Protein AF-A0A8S3JU89-F1 (afdb_monomer_lite)

Sequence (137 aa):
TGSFHSRLPVSSVGSCHNILFSSNGQYLIALFYEITSNINPYSVKIWSTNDNTIRTNLHAIKCTLASTSQNSSLLYMAGKQKYGRGISLGLLDIDTCSLARELKSDPDTSIGDEIRRIILTKNETYALIACTEHATT

pLDDT: mean 81.52, std 12.36, range [43.72, 94.44]

Secondary structure (DSSP, 8-state):
-----------SSEEEEEEEEEGGGTEEEEEEEETT-SS--EEEEEEETTT--B---------SEEEE-SSSSEEEEEEEPGGG-SEEEEEEETTTTEEEEEEE--TTS---SEEEEEEE-TTSS-EEEEEEPPP--

Organism: NCBI:txid392030

Foldseek 3Di:
DDDDPDDQDPDPQWDWDDWDAEDVRQKIKTWIFHPPDPQAGIAMWIAGPVVRDTPDDDDGDRFPDWDYDPVAQWIWGKHADPPRQFIKIWIARNVNRHTPDIDTDDSPDDDARDFDDWDADPVSPDIDTDHDHDDPD

Structure (mmCIF, N/CA/C/O backbone):
data_AF-A0A8S3JU89-F1
#
_entry.id   AF-A0A8S3JU89-F1
#
loop_
_atom_site.group_PDB
_atom_site.id
_atom_site.type_symbol
_atom_site.label_atom_id
_atom_site.label_alt_id
_atom_site.label_comp_id
_atom_site.label_asym_id
_atom_site.label_entity_id
_atom_site.label_seq_id
_atom_site.pdbx_PDB_ins_code
_atom_site.Cartn_x
_atom_site.Cartn_y
_atom_site.Cartn_z
_atom_site.occupancy
_atom_site.B_iso_or_equiv
_atom_site.auth_seq_id
_atom_site.auth_comp_id
_atom_site.auth_asym_id
_atom_site.auth_atom_id
_atom_site.pdbx_PDB_model_num
ATOM 1 N N . THR A 1 1 ? -23.728 24.295 7.104 1.00 53.53 1 THR A N 1
ATOM 2 C CA . THR A 1 1 ? -22.305 24.688 7.059 1.00 53.53 1 THR A CA 1
ATOM 3 C C . THR A 1 1 ? -21.483 23.464 7.409 1.00 53.53 1 THR A C 1
ATOM 5 O O . THR A 1 1 ? -21.668 22.919 8.485 1.00 53.53 1 THR A O 1
ATOM 8 N N . GLY A 1 2 ? -20.678 22.937 6.484 1.00 57.12 2 GLY A N 1
ATOM 9 C CA . GLY A 1 2 ? -19.823 21.782 6.779 1.00 57.12 2 GLY A CA 1
ATOM 10 C C . GLY A 1 2 ? -18.593 22.242 7.554 1.00 57.12 2 GLY A C 1
ATOM 11 O O . GLY A 1 2 ? -17.755 22.940 6.991 1.00 57.12 2 GLY A O 1
ATOM 12 N N . SER A 1 3 ? -18.503 21.914 8.840 1.00 61.34 3 SER A N 1
ATOM 13 C CA . SER A 1 3 ? -17.288 22.107 9.635 1.00 61.34 3 SER A CA 1
ATOM 14 C C . SER A 1 3 ? -16.388 20.882 9.503 1.00 61.34 3 SER A C 1
ATOM 16 O O . SER A 1 3 ? -16.855 19.751 9.637 1.00 61.34 3 SER A O 1
ATOM 18 N N . PHE A 1 4 ? -15.092 21.091 9.270 1.00 65.38 4 PHE A N 1
ATOM 19 C CA . PHE A 1 4 ? -14.115 20.006 9.337 1.00 65.38 4 PHE A CA 1
ATOM 20 C C . PHE A 1 4 ? -14.009 19.512 10.783 1.00 65.38 4 PHE A C 1
ATOM 22 O O . PHE A 1 4 ? -13.669 20.284 11.676 1.00 65.38 4 PHE A O 1
ATOM 29 N N . HIS A 1 5 ? -14.320 18.235 11.010 1.00 65.25 5 HIS A N 1
ATOM 30 C CA . HIS A 1 5 ? -14.344 17.645 12.351 1.00 65.25 5 HIS A CA 1
ATOM 31 C C . HIS A 1 5 ? -12.946 17.317 12.902 1.00 65.25 5 HIS A C 1
ATOM 33 O O . HIS A 1 5 ? -12.770 17.291 14.118 1.00 65.25 5 HIS A O 1
ATOM 39 N N . SER A 1 6 ? -11.947 17.081 12.043 1.00 72.19 6 SER A N 1
ATOM 40 C CA . SER A 1 6 ? -10.591 16.710 12.469 1.00 72.19 6 SER A CA 1
ATOM 41 C C . SER A 1 6 ? -9.528 17.026 11.406 1.00 72.19 6 SER A C 1
ATOM 43 O O . SER A 1 6 ? -9.807 17.053 10.206 1.00 72.19 6 SER A O 1
ATOM 45 N N . ARG A 1 7 ? -8.286 17.285 11.849 1.00 83.00 7 ARG A N 1
ATOM 46 C CA . ARG A 1 7 ? -7.101 17.468 10.991 1.00 83.00 7 ARG A CA 1
ATOM 47 C C . ARG A 1 7 ? -6.076 16.391 11.332 1.00 83.00 7 ARG A C 1
ATOM 49 O O . ARG A 1 7 ? -5.521 16.403 12.426 1.00 83.00 7 ARG A O 1
ATOM 56 N N . LEU A 1 8 ? -5.809 15.491 10.387 1.00 84.50 8 LEU A N 1
ATOM 57 C CA . LEU A 1 8 ? -4.863 14.387 10.558 1.00 84.50 8 LEU A CA 1
ATOM 58 C C . LEU A 1 8 ? -3.559 14.693 9.799 1.00 84.50 8 LEU A C 1
ATOM 60 O O . LEU A 1 8 ? -3.568 14.732 8.567 1.00 84.50 8 LEU A O 1
ATOM 64 N N . PRO A 1 9 ? -2.437 14.967 10.489 1.00 84.12 9 PRO A N 1
ATOM 65 C CA . PRO A 1 9 ? -1.183 15.305 9.825 1.00 84.12 9 PRO A CA 1
ATOM 66 C C . PRO A 1 9 ? -0.543 14.068 9.176 1.00 84.12 9 PRO A C 1
ATOM 68 O O . PRO A 1 9 ? -0.110 13.139 9.860 1.00 84.12 9 PR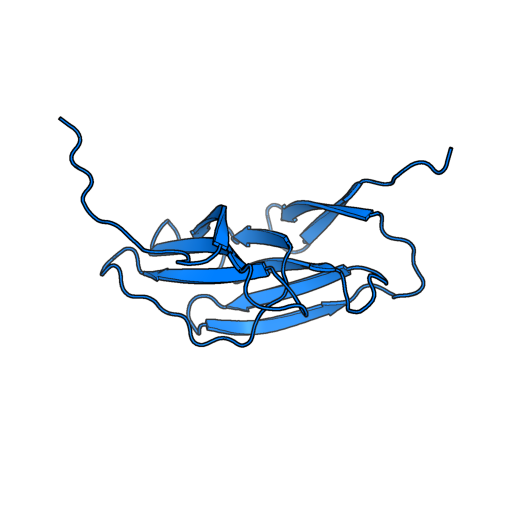O A O 1
ATOM 71 N N . VAL A 1 10 ? -0.435 14.076 7.844 1.00 81.94 10 VAL A N 1
ATOM 72 C CA . VAL A 1 10 ? 0.162 12.973 7.070 1.00 81.94 10 VAL A CA 1
ATOM 73 C C . VAL A 1 10 ? 1.689 13.073 7.030 1.00 81.94 10 VAL A C 1
ATOM 75 O O . VAL A 1 10 ? 2.371 12.132 7.412 1.00 81.94 10 VAL A O 1
ATOM 78 N N . SER A 1 11 ? 2.259 14.211 6.643 1.00 78.12 11 SER A N 1
ATOM 79 C CA . SER A 1 11 ? 3.708 14.448 6.676 1.00 78.12 11 SER A CA 1
ATOM 80 C C . SER A 1 11 ? 3.992 15.937 6.859 1.00 78.12 11 SER A C 1
ATOM 82 O O . SER A 1 11 ? 3.206 16.771 6.415 1.00 78.12 11 SER A O 1
ATOM 84 N N . SER A 1 12 ? 5.096 16.271 7.530 1.00 76.81 12 SER A N 1
ATOM 85 C CA . SER A 1 12 ? 5.597 17.647 7.677 1.00 76.81 12 SER A CA 1
ATOM 86 C C . SER A 1 12 ? 6.573 18.053 6.568 1.00 76.81 12 SER A C 1
ATOM 88 O O . SER A 1 12 ? 6.902 19.226 6.437 1.00 76.81 12 SER A O 1
ATOM 90 N N . VAL A 1 13 ? 7.048 17.082 5.788 1.00 73.50 13 VAL A N 1
ATOM 91 C CA . VAL A 1 13 ? 8.186 17.194 4.857 1.00 73.50 13 VAL A CA 1
ATOM 92 C C . VAL A 1 13 ? 7.915 16.404 3.576 1.00 73.50 13 VAL A C 1
ATOM 94 O O . VAL A 1 13 ? 8.823 15.895 2.926 1.00 73.50 13 VAL A O 1
ATOM 97 N N . GLY A 1 14 ? 6.641 16.221 3.250 1.00 76.06 14 GLY A N 1
ATOM 98 C CA . GLY A 1 14 ? 6.202 15.246 2.273 1.00 76.06 14 GLY A CA 1
ATOM 99 C C . GLY A 1 14 ? 4.854 15.575 1.656 1.00 76.06 14 GLY A C 1
ATOM 100 O O . GLY A 1 14 ? 4.127 16.432 2.153 1.00 76.06 14 GLY A O 1
ATOM 101 N N . SER A 1 15 ? 4.520 14.877 0.571 1.00 82.19 15 SER A N 1
ATOM 102 C CA . SER A 1 15 ? 3.248 15.041 -0.143 1.00 82.19 15 SER A CA 1
ATOM 103 C C . SER A 1 15 ? 2.428 13.761 -0.074 1.00 82.19 15 SER A C 1
ATOM 105 O O . SER A 1 15 ? 2.901 12.691 -0.455 1.00 82.19 15 SER A O 1
ATOM 107 N N . CYS A 1 16 ? 1.190 13.876 0.404 1.00 85.19 16 CYS A N 1
ATOM 108 C CA . CYS A 1 16 ? 0.201 12.808 0.303 1.00 85.19 16 CYS A CA 1
ATOM 109 C C . CYS A 1 16 ? -0.264 12.703 -1.152 1.00 85.19 16 CYS A C 1
ATOM 111 O O . CYS A 1 16 ? -0.627 13.718 -1.744 1.00 85.19 16 CYS A O 1
ATOM 113 N N . HIS A 1 17 ? -0.250 11.502 -1.724 1.00 85.88 17 HIS A N 1
ATOM 114 C CA . HIS A 1 17 ? -0.638 11.287 -3.123 1.00 85.88 17 HIS A CA 1
ATOM 115 C C . HIS A 1 17 ? -1.750 10.248 -3.289 1.00 85.88 17 HIS A C 1
ATOM 117 O O . HIS A 1 17 ? -2.298 10.119 -4.381 1.00 85.88 17 HIS A O 1
ATOM 123 N N . ASN A 1 18 ? -2.097 9.500 -2.237 1.00 86.75 18 ASN A N 1
ATOM 124 C CA . ASN A 1 18 ? -3.244 8.601 -2.264 1.00 86.75 18 ASN A CA 1
ATOM 125 C C . ASN A 1 18 ? -3.867 8.467 -0.872 1.00 86.75 18 ASN A C 1
ATOM 127 O O . ASN A 1 18 ? -3.155 8.430 0.133 1.00 86.75 18 ASN A O 1
ATOM 131 N N . ILE A 1 19 ? -5.195 8.390 -0.829 1.00 91.00 19 ILE A N 1
ATOM 132 C CA . ILE A 1 19 ? -5.983 8.218 0.388 1.00 91.00 19 ILE A CA 1
ATOM 133 C C . ILE A 1 19 ? -6.988 7.100 0.136 1.00 91.00 19 ILE A C 1
ATOM 135 O O . ILE A 1 19 ? -7.731 7.135 -0.842 1.00 91.00 19 ILE A O 1
ATOM 139 N N . LEU A 1 20 ? -7.007 6.117 1.028 1.00 93.19 20 LEU A N 1
ATOM 140 C CA . LEU A 1 20 ? -7.840 4.926 0.930 1.00 93.19 20 LEU A CA 1
ATOM 141 C C . LEU A 1 20 ? -8.610 4.722 2.235 1.00 93.19 20 LEU A C 1
ATOM 143 O O . LEU A 1 20 ? -8.131 5.071 3.315 1.00 93.19 20 LEU A O 1
ATOM 147 N N . PHE A 1 21 ? -9.778 4.099 2.124 1.00 93.12 21 PHE A N 1
ATOM 148 C CA . PHE A 1 21 ? -10.520 3.572 3.263 1.00 93.12 21 PHE A CA 1
ATOM 149 C C . PHE A 1 21 ? -10.510 2.045 3.220 1.00 93.12 21 PHE A C 1
ATOM 151 O O . PHE A 1 21 ? -10.587 1.449 2.143 1.00 93.12 21 PHE A O 1
ATOM 158 N N . SER A 1 22 ? -10.428 1.421 4.393 1.00 91.88 22 SER A N 1
ATOM 159 C CA . SER A 1 22 ? -10.508 -0.035 4.551 1.00 91.88 22 SER A CA 1
ATOM 160 C C . SER A 1 22 ? -11.544 -0.427 5.596 1.00 91.88 22 SER A C 1
ATOM 162 O O . SER A 1 22 ? -11.954 0.406 6.410 1.00 91.88 22 SER A O 1
ATOM 164 N N . SER A 1 23 ? -11.942 -1.702 5.577 1.00 85.94 23 SER A N 1
ATOM 165 C CA . SER A 1 23 ? -12.782 -2.327 6.603 1.00 85.94 23 SER A CA 1
ATOM 166 C C . SER A 1 23 ? -14.072 -1.533 6.842 1.00 85.94 23 SER A C 1
ATOM 168 O O . SER A 1 23 ? -14.378 -1.135 7.962 1.00 85.94 23 SER A O 1
ATOM 170 N N . ASN A 1 24 ? -14.800 -1.226 5.761 1.00 86.56 24 ASN A N 1
ATOM 171 C CA . ASN A 1 24 ? -16.016 -0.398 5.781 1.00 86.56 24 ASN A CA 1
ATOM 172 C C . ASN A 1 24 ? -15.822 1.000 6.399 1.00 86.56 24 ASN A C 1
ATOM 174 O O . ASN A 1 24 ? -16.721 1.539 7.039 1.00 86.56 24 ASN A O 1
ATOM 178 N N . GLY A 1 25 ? -14.643 1.595 6.205 1.00 88.12 25 GLY A N 1
ATOM 179 C CA . GLY A 1 25 ? -14.339 2.948 6.664 1.00 88.12 25 GLY A CA 1
ATOM 180 C C . GLY A 1 25 ? -13.798 3.028 8.088 1.00 88.12 25 GLY A C 1
ATOM 181 O O . GLY A 1 25 ? -13.595 4.137 8.569 1.00 88.12 25 GLY A O 1
ATOM 182 N N . GLN A 1 26 ? -13.519 1.900 8.748 1.00 91.12 26 GLN A N 1
ATOM 183 C CA . GLN A 1 26 ? -12.877 1.876 10.071 1.00 91.12 26 GLN A CA 1
ATOM 184 C C . GLN A 1 26 ? -11.436 2.395 10.052 1.00 91.12 26 GLN A C 1
ATOM 186 O O . GLN A 1 26 ? -10.943 2.899 11.063 1.00 91.12 26 GLN A O 1
ATOM 191 N N . TYR A 1 27 ? -10.762 2.291 8.904 1.00 92.06 27 TYR A N 1
ATOM 192 C CA . TYR A 1 27 ? -9.392 2.764 8.750 1.00 92.06 27 TYR A CA 1
ATOM 193 C C . TYR A 1 27 ? -9.271 3.764 7.612 1.00 92.06 27 TYR A C 1
ATOM 195 O O . TYR A 1 27 ? -9.750 3.518 6.503 1.00 92.06 27 TYR A O 1
ATOM 203 N N . LEU A 1 28 ? -8.579 4.865 7.898 1.00 92.81 28 LEU A N 1
ATOM 204 C CA . LEU A 1 28 ? -8.094 5.822 6.915 1.00 92.81 28 LEU A CA 1
ATOM 205 C C . LEU A 1 28 ? -6.616 5.543 6.668 1.00 92.81 28 LEU A C 1
ATOM 207 O O . LEU A 1 28 ? -5.827 5.464 7.608 1.00 92.81 28 LEU A O 1
ATOM 211 N N . ILE A 1 29 ? -6.235 5.421 5.406 1.00 91.50 29 ILE A N 1
ATOM 212 C CA . ILE A 1 29 ? -4.878 5.077 4.994 1.00 91.50 29 ILE A CA 1
ATOM 213 C C . ILE A 1 29 ? -4.389 6.173 4.057 1.00 91.50 29 ILE A C 1
ATOM 215 O O . ILE A 1 29 ? -5.053 6.478 3.071 1.00 91.50 29 ILE A O 1
ATOM 219 N N . ALA A 1 30 ? -3.230 6.756 4.345 1.00 89.81 30 ALA A N 1
ATOM 220 C CA . ALA A 1 30 ? -2.583 7.724 3.469 1.00 89.81 30 ALA A CA 1
ATOM 221 C C . ALA A 1 30 ? -1.244 7.182 2.981 1.00 89.81 30 ALA A C 1
ATOM 223 O O . ALA A 1 30 ? -0.412 6.751 3.783 1.00 89.81 30 ALA A O 1
ATOM 224 N N . LEU A 1 31 ? -1.033 7.260 1.670 1.00 87.38 31 LEU A N 1
ATOM 225 C CA . LEU A 1 31 ? 0.260 7.047 1.040 1.00 87.38 31 LEU A CA 1
ATOM 226 C C . LEU A 1 31 ? 0.882 8.405 0.769 1.00 87.38 31 LEU A C 1
ATOM 228 O O . LEU A 1 31 ? 0.240 9.314 0.226 1.00 87.38 31 LEU A O 1
ATOM 232 N N . PHE A 1 32 ? 2.138 8.544 1.155 1.00 84.50 32 PHE A N 1
ATOM 233 C CA . PHE A 1 32 ? 2.834 9.807 1.049 1.00 84.50 32 PHE A CA 1
ATOM 234 C C . PHE A 1 32 ? 4.302 9.612 0.719 1.00 84.50 32 PHE A C 1
ATOM 236 O O . PHE A 1 32 ? 4.921 8.609 1.062 1.00 84.50 32 PHE A O 1
ATOM 243 N N . TYR A 1 33 ? 4.839 10.617 0.043 1.00 79.06 33 TYR A N 1
ATOM 244 C CA . TYR A 1 33 ? 6.252 10.767 -0.244 1.00 79.06 33 TYR A CA 1
ATOM 245 C C . TYR A 1 33 ? 6.906 11.543 0.910 1.00 79.06 33 TYR A C 1
ATOM 247 O O . TYR A 1 33 ? 6.437 12.639 1.201 1.00 79.06 33 TYR A O 1
ATOM 255 N N . GLU A 1 34 ? 7.978 11.057 1.537 1.00 73.19 34 GLU A N 1
ATOM 256 C CA . GLU A 1 34 ? 8.840 11.813 2.458 1.00 73.19 34 GLU A CA 1
ATOM 257 C C . GLU A 1 34 ? 10.106 12.313 1.747 1.00 73.19 34 GLU A C 1
ATOM 259 O O . GLU A 1 34 ? 10.891 11.531 1.213 1.00 73.19 34 GLU A O 1
ATOM 264 N N . ILE A 1 35 ? 10.347 13.630 1.784 1.00 66.88 35 ILE A N 1
ATOM 265 C CA . ILE A 1 35 ? 11.510 14.296 1.160 1.00 66.88 35 ILE A CA 1
ATOM 266 C C . ILE A 1 35 ? 12.779 14.178 2.032 1.00 66.88 35 ILE A C 1
ATOM 268 O O . ILE A 1 35 ? 13.770 14.863 1.816 1.00 66.88 35 ILE A O 1
ATOM 272 N N . THR A 1 36 ? 12.790 13.295 3.031 1.00 58.97 36 THR A N 1
ATOM 273 C CA . THR A 1 36 ? 13.862 13.231 4.038 1.00 58.97 36 THR A CA 1
ATOM 274 C C . THR A 1 36 ? 14.871 12.109 3.840 1.00 58.97 36 THR A C 1
ATOM 276 O O . THR A 1 36 ? 15.900 12.128 4.512 1.00 58.97 36 THR A O 1
ATOM 279 N N . SER A 1 37 ? 14.645 11.145 2.938 1.00 51.16 37 SER A N 1
ATOM 280 C CA . SER A 1 37 ? 15.591 10.039 2.747 1.00 51.16 37 SER A CA 1
ATOM 281 C C . SER A 1 37 ? 15.973 9.832 1.281 1.00 51.16 37 SER A C 1
ATOM 283 O O . SER A 1 37 ? 15.139 9.525 0.434 1.00 51.16 37 SER A O 1
ATOM 285 N N . ASN A 1 38 ? 17.278 9.905 1.003 1.00 51.44 38 ASN A N 1
ATOM 286 C CA . ASN A 1 38 ? 17.909 9.553 -0.279 1.00 51.44 38 ASN A CA 1
ATOM 287 C C . ASN A 1 38 ? 17.707 8.083 -0.685 1.00 51.44 38 ASN A C 1
ATOM 289 O O . ASN A 1 38 ? 18.318 7.616 -1.643 1.00 51.44 38 ASN A O 1
ATOM 293 N N . ILE A 1 39 ? 16.939 7.313 0.088 1.00 52.44 39 ILE A N 1
ATOM 294 C CA . ILE A 1 39 ? 16.938 5.865 -0.017 1.00 52.44 39 ILE A CA 1
ATOM 295 C C . ILE A 1 39 ? 15.587 5.363 -0.486 1.00 52.44 39 ILE A C 1
ATOM 297 O O . ILE A 1 39 ? 15.617 4.527 -1.379 1.00 52.44 39 ILE A O 1
ATOM 301 N N . ASN A 1 40 ? 14.437 5.838 0.012 1.00 56.25 40 ASN A N 1
ATOM 302 C CA . ASN A 1 40 ? 13.120 5.567 -0.593 1.00 56.25 40 ASN A CA 1
ATOM 303 C C . ASN A 1 40 ? 12.097 6.598 -0.136 1.00 56.25 40 ASN A C 1
ATOM 305 O O . ASN A 1 40 ? 12.025 6.852 1.065 1.00 56.25 40 ASN A O 1
ATOM 309 N N . PRO A 1 41 ? 11.266 7.122 -1.040 1.00 66.62 41 PRO A N 1
ATOM 310 C CA . PRO A 1 41 ? 10.404 8.206 -0.639 1.00 66.62 41 PRO A CA 1
ATOM 311 C C . PRO A 1 41 ? 9.018 7.783 -0.160 1.00 66.62 41 PRO A C 1
ATOM 313 O O . PRO A 1 41 ? 8.376 8.569 0.514 1.00 66.62 41 PRO A O 1
ATOM 316 N N . TYR A 1 42 ? 8.517 6.596 -0.494 1.00 77.00 42 TYR A N 1
ATOM 317 C CA . TYR A 1 42 ? 7.116 6.274 -0.221 1.00 77.00 42 TYR A CA 1
ATOM 318 C C . TYR A 1 42 ? 6.902 5.581 1.127 1.00 77.00 42 TYR A C 1
ATOM 320 O O . TYR A 1 42 ? 7.588 4.607 1.445 1.00 77.00 42 TYR A O 1
ATOM 328 N N . SER A 1 43 ? 5.900 6.065 1.861 1.00 78.94 43 SER A N 1
ATOM 329 C CA . SER A 1 43 ? 5.503 5.625 3.197 1.00 78.94 43 SER A CA 1
ATOM 330 C C . SER A 1 43 ? 3.978 5.546 3.322 1.00 78.94 43 SER A C 1
ATOM 332 O O . SER A 1 43 ? 3.235 6.179 2.567 1.00 78.94 43 SER A O 1
ATOM 334 N N . VAL A 1 44 ? 3.506 4.777 4.309 1.00 83.62 44 VAL A N 1
ATOM 335 C CA . VAL A 1 44 ? 2.079 4.589 4.608 1.00 83.62 44 VAL A CA 1
ATOM 336 C C . VAL A 1 44 ? 1.791 5.011 6.042 1.00 83.62 44 VAL A C 1
ATOM 338 O O . VAL A 1 44 ? 2.530 4.658 6.960 1.00 83.62 44 VAL A O 1
ATOM 341 N N . LYS A 1 45 ? 0.696 5.748 6.243 1.00 87.75 45 LYS A N 1
ATOM 342 C CA . LYS A 1 45 ? 0.127 6.013 7.565 1.00 87.75 45 LYS A CA 1
ATOM 343 C C . LYS A 1 45 ? -1.303 5.520 7.642 1.00 87.75 45 LYS A C 1
ATOM 345 O O . LYS A 1 45 ? -2.062 5.673 6.692 1.00 87.75 45 LYS A O 1
ATOM 350 N N . ILE A 1 46 ? -1.644 4.933 8.782 1.00 90.00 46 ILE A N 1
ATOM 351 C CA . ILE A 1 46 ? -2.948 4.328 9.039 1.00 90.00 46 ILE A CA 1
ATOM 352 C C . ILE A 1 46 ? -3.507 4.951 10.311 1.00 90.00 46 ILE A C 1
ATOM 354 O O . ILE A 1 46 ? -2.837 4.951 11.348 1.00 90.00 46 ILE A O 1
ATOM 358 N N . TRP A 1 47 ? -4.731 5.454 10.222 1.00 91.31 47 TRP A N 1
ATOM 359 C CA . TRP A 1 47 ? -5.507 5.945 11.349 1.00 91.31 47 TRP A CA 1
ATOM 360 C C . TRP A 1 47 ? -6.742 5.081 11.543 1.00 91.31 47 TRP A C 1
ATOM 362 O O . TRP A 1 47 ? -7.367 4.652 10.572 1.00 91.31 47 TRP A O 1
ATOM 372 N N . SER A 1 48 ? -7.118 4.878 12.798 1.00 90.81 48 SER A N 1
ATOM 373 C CA . SER A 1 48 ? -8.480 4.481 13.139 1.00 90.81 48 SER A CA 1
ATOM 374 C C . SER A 1 48 ? -9.401 5.691 12.968 1.00 90.81 48 SER A C 1
ATOM 376 O O . SER A 1 48 ? -9.087 6.789 13.430 1.00 90.81 48 SER A O 1
ATOM 378 N N . THR A 1 49 ? -10.527 5.519 12.280 1.00 90.25 49 THR A N 1
ATOM 379 C CA . THR A 1 49 ? -11.516 6.594 12.076 1.00 90.25 49 THR A CA 1
ATOM 380 C C . THR A 1 49 ? -12.458 6.756 13.265 1.00 90.25 49 THR A C 1
ATOM 382 O O . THR A 1 49 ? -13.082 7.805 13.404 1.00 90.25 49 THR A O 1
ATOM 385 N N . ASN A 1 50 ? -12.528 5.754 14.146 1.00 89.25 50 ASN A N 1
ATOM 386 C CA . ASN A 1 50 ? -13.376 5.784 15.336 1.00 89.25 50 ASN A CA 1
ATOM 387 C C . ASN A 1 50 ? -12.868 6.800 16.369 1.00 89.25 50 ASN A C 1
ATOM 389 O O . ASN A 1 50 ? -13.652 7.527 16.971 1.00 89.25 50 ASN A O 1
ATOM 393 N N . ASP A 1 51 ? -11.552 6.846 16.572 1.00 89.19 51 ASP A N 1
ATOM 394 C CA . ASP A 1 51 ? -10.884 7.622 17.624 1.00 89.19 51 ASP A CA 1
ATOM 395 C C . ASP A 1 51 ? -9.769 8.542 17.090 1.00 89.19 51 ASP A C 1
ATOM 397 O O . ASP A 1 51 ? -9.132 9.253 17.865 1.00 89.19 51 ASP A O 1
ATOM 401 N N . ASN A 1 52 ? -9.550 8.572 15.770 1.00 88.19 52 ASN A N 1
ATOM 402 C CA . ASN A 1 52 ? -8.511 9.355 15.093 1.00 88.19 52 ASN A CA 1
ATOM 403 C C . ASN A 1 52 ? -7.068 8.995 15.500 1.00 88.19 52 ASN A C 1
ATOM 405 O O . ASN A 1 52 ? -6.141 9.767 15.230 1.00 88.19 52 ASN A O 1
ATOM 409 N N . THR A 1 53 ? -6.843 7.839 16.133 1.00 89.56 53 THR A N 1
ATOM 410 C CA . THR A 1 53 ? -5.505 7.446 16.591 1.00 89.56 53 THR A CA 1
ATOM 411 C C . THR A 1 53 ? -4.658 6.886 15.448 1.00 89.56 53 THR A C 1
ATOM 413 O O . THR A 1 53 ? -5.139 6.158 14.576 1.00 89.56 53 THR A O 1
ATOM 416 N N . ILE A 1 54 ? -3.367 7.241 15.436 1.00 88.69 54 ILE A N 1
ATOM 417 C CA . ILE A 1 54 ? -2.382 6.667 14.509 1.00 88.69 54 ILE A CA 1
ATOM 418 C C . ILE A 1 54 ? -2.067 5.242 14.962 1.00 88.69 54 ILE A C 1
ATOM 420 O O . ILE A 1 54 ? -1.695 5.028 16.113 1.00 88.69 54 ILE A O 1
ATOM 424 N N . ARG A 1 55 ? -2.147 4.280 14.040 1.00 84.69 55 ARG A N 1
ATOM 425 C CA . ARG A 1 55 ? -1.873 2.862 14.320 1.00 84.69 55 ARG A CA 1
ATOM 426 C C . ARG A 1 55 ? -0.465 2.404 13.945 1.00 84.69 55 ARG A C 1
ATOM 428 O O . ARG A 1 55 ? -0.125 1.246 14.164 1.00 84.69 55 ARG A O 1
ATOM 435 N N . THR A 1 56 ? 0.352 3.255 13.327 1.00 72.25 56 THR A N 1
ATOM 436 C CA . THR A 1 56 ? 1.595 2.783 12.702 1.00 72.25 56 THR A CA 1
ATOM 437 C C . THR A 1 56 ? 2.707 2.514 13.711 1.00 72.25 56 THR A C 1
ATOM 439 O O . THR A 1 56 ? 3.105 3.421 14.442 1.00 72.25 56 THR A O 1
ATOM 442 N N . ASN A 1 57 ? 3.316 1.333 13.606 1.00 52.97 57 ASN A N 1
ATOM 443 C CA . ASN A 1 57 ? 4.728 1.111 13.908 1.00 52.97 57 ASN A CA 1
ATOM 444 C C . ASN A 1 57 ? 5.273 0.093 12.887 1.00 52.97 57 ASN A C 1
ATOM 446 O O . ASN A 1 57 ? 5.330 -1.102 13.154 1.00 52.97 57 ASN A O 1
ATOM 450 N N . LEU A 1 58 ? 5.566 0.543 11.663 1.00 54.41 58 LEU A N 1
ATOM 451 C CA . LEU A 1 58 ? 6.031 -0.325 10.576 1.00 54.41 58 LEU A CA 1
ATOM 452 C C . LEU A 1 58 ? 7.292 0.239 9.924 1.00 54.41 58 LEU A C 1
ATOM 454 O O . LEU A 1 58 ? 7.374 1.430 9.626 1.00 54.41 58 LEU A O 1
ATOM 458 N N . HIS A 1 59 ? 8.259 -0.650 9.678 1.00 49.38 59 HIS A N 1
ATOM 459 C CA . HIS A 1 59 ? 9.409 -0.399 8.811 1.00 49.38 59 HIS A CA 1
ATOM 460 C C . HIS A 1 59 ? 8.937 0.135 7.456 1.00 49.38 59 HIS A C 1
ATOM 462 O O . HIS A 1 59 ? 7.913 -0.318 6.957 1.00 49.38 59 HIS A O 1
ATOM 468 N N . ALA A 1 60 ? 9.679 1.070 6.856 1.00 55.12 60 ALA A N 1
ATOM 469 C CA . ALA A 1 60 ? 9.291 1.720 5.605 1.00 55.12 60 ALA A CA 1
ATOM 470 C C . ALA A 1 60 ? 8.904 0.695 4.522 1.00 55.12 60 ALA A C 1
ATOM 472 O O . ALA A 1 60 ? 9.768 0.033 3.936 1.00 55.12 60 ALA A O 1
ATOM 473 N N . ILE A 1 61 ? 7.598 0.567 4.261 1.00 61.50 61 ILE A N 1
ATOM 474 C CA . ILE A 1 61 ? 7.081 -0.274 3.188 1.00 61.50 61 ILE A CA 1
ATOM 475 C C . ILE A 1 61 ? 7.069 0.571 1.926 1.00 61.50 61 ILE A C 1
ATOM 477 O O . ILE A 1 61 ? 6.221 1.440 1.731 1.00 61.50 61 ILE A O 1
ATOM 481 N N . LYS A 1 62 ? 8.065 0.314 1.085 1.00 70.25 62 LYS A N 1
ATOM 482 C CA . LYS A 1 62 ? 8.343 1.053 -0.144 1.00 70.25 62 LYS A CA 1
ATOM 483 C C . LYS A 1 62 ? 7.288 0.700 -1.187 1.00 70.25 62 LYS A C 1
ATOM 485 O O . LYS A 1 62 ? 7.497 -0.195 -2.002 1.00 70.25 62 LYS A O 1
AT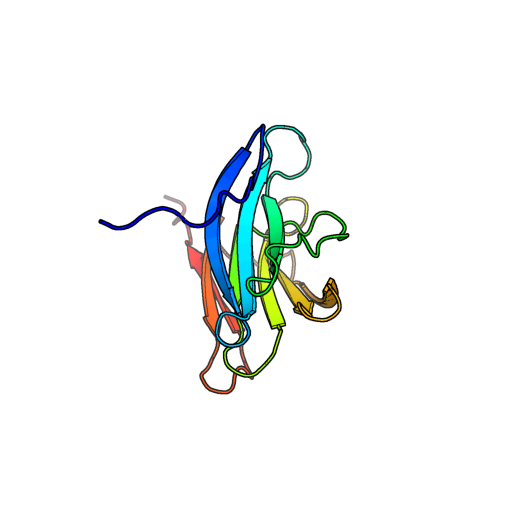OM 490 N N . CYS A 1 63 ? 6.147 1.374 -1.148 1.00 78.69 63 CYS A N 1
ATOM 491 C CA . CYS A 1 63 ? 5.070 1.160 -2.105 1.00 78.69 63 CYS A CA 1
ATOM 492 C C . CYS A 1 63 ? 4.687 2.461 -2.796 1.00 78.69 63 CYS A C 1
ATOM 494 O O . CYS A 1 63 ? 4.476 3.481 -2.159 1.00 78.69 63 CYS A O 1
ATOM 496 N N . THR A 1 64 ? 4.601 2.428 -4.119 1.00 84.12 64 THR A N 1
ATOM 497 C CA . THR A 1 64 ? 4.174 3.579 -4.924 1.00 84.12 64 THR A CA 1
ATOM 498 C C . THR A 1 64 ? 2.652 3.638 -5.018 1.00 84.12 64 THR A C 1
ATOM 500 O O . THR A 1 64 ? 2.074 4.708 -5.195 1.00 84.12 64 THR A O 1
ATOM 503 N N . LEU A 1 65 ? 1.985 2.489 -4.890 1.00 89.56 65 LEU A N 1
ATOM 504 C CA . LEU A 1 65 ? 0.540 2.374 -5.017 1.00 89.56 65 LEU A CA 1
ATOM 505 C C . LEU A 1 65 ? 0.001 1.355 -4.019 1.00 89.56 65 LEU A C 1
ATOM 507 O O . LEU A 1 65 ? 0.683 0.384 -3.689 1.00 89.56 65 LEU A O 1
ATOM 511 N N . ALA A 1 66 ? -1.233 1.558 -3.569 1.00 91.62 66 ALA A N 1
ATOM 512 C CA . ALA A 1 66 ? -1.929 0.591 -2.738 1.00 91.62 66 ALA A CA 1
ATOM 513 C C . ALA A 1 66 ? -3.408 0.476 -3.111 1.00 91.62 66 ALA A C 1
ATOM 515 O O . ALA A 1 66 ? -3.977 1.366 -3.747 1.00 91.62 66 ALA A O 1
ATOM 516 N N . SER A 1 67 ? -4.014 -0.635 -2.710 1.00 94.00 67 SER A N 1
ATOM 517 C CA . SER A 1 67 ? -5.433 -0.932 -2.860 1.00 94.00 67 SER A CA 1
ATOM 518 C C . SER A 1 67 ? -5.906 -1.734 -1.652 1.00 94.00 67 SER A C 1
ATOM 520 O O . SER A 1 67 ? -5.186 -2.602 -1.155 1.00 94.00 67 SER A O 1
ATOM 522 N N . THR A 1 68 ? -7.090 -1.407 -1.145 1.00 94.12 68 THR A N 1
ATOM 523 C CA . THR A 1 68 ? -7.696 -2.087 0.000 1.00 94.12 68 THR A CA 1
ATOM 524 C C . THR A 1 68 ? -8.532 -3.269 -0.462 1.00 94.12 68 THR A C 1
ATOM 526 O O . THR A 1 68 ? -9.207 -3.203 -1.491 1.00 94.12 68 THR A O 1
ATOM 529 N N . SER A 1 69 ? -8.473 -4.351 0.310 1.00 93.69 69 SER A N 1
ATOM 530 C CA . SER A 1 69 ? -9.395 -5.470 0.163 1.00 93.69 69 SER A CA 1
ATOM 531 C C . SER A 1 69 ? -10.829 -5.035 0.485 1.00 93.69 69 SER A C 1
ATOM 533 O O . SER A 1 69 ? -11.073 -4.200 1.358 1.00 93.69 69 SER A O 1
ATOM 535 N N . GLN A 1 70 ? -11.786 -5.621 -0.226 1.00 90.06 70 GLN A N 1
ATOM 536 C CA . GLN A 1 70 ? -13.216 -5.543 0.058 1.00 90.06 70 GLN A CA 1
ATOM 537 C C . GLN A 1 70 ? -13.679 -6.651 1.012 1.00 90.06 70 GLN A C 1
ATOM 539 O O . GLN A 1 70 ? -14.730 -6.513 1.633 1.00 90.06 70 GLN A O 1
ATOM 544 N N . ASN A 1 71 ? -12.914 -7.740 1.127 1.00 89.12 71 ASN A N 1
ATOM 545 C CA . ASN A 1 71 ? -13.314 -8.951 1.848 1.00 89.12 71 ASN A CA 1
ATOM 546 C C . ASN A 1 71 ? -12.523 -9.182 3.147 1.00 89.12 71 ASN A C 1
ATOM 548 O O . ASN A 1 71 ? -12.908 -10.029 3.951 1.00 89.12 71 ASN A O 1
ATOM 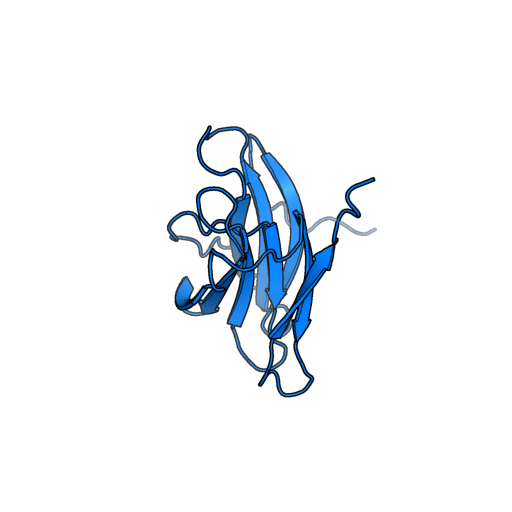552 N N . SER A 1 72 ? -11.419 -8.465 3.362 1.00 89.94 72 SER A N 1
ATOM 553 C CA . SER A 1 72 ? -10.555 -8.593 4.535 1.00 89.94 72 SER A CA 1
ATOM 554 C C . SER A 1 72 ? -9.921 -7.256 4.931 1.00 89.94 72 SER A C 1
ATOM 556 O O . SER A 1 72 ? -10.074 -6.238 4.259 1.00 89.94 72 SER A O 1
ATOM 558 N N . SER A 1 73 ? -9.181 -7.253 6.037 1.00 90.38 73 SER A N 1
ATOM 559 C CA . SER A 1 73 ? -8.381 -6.120 6.509 1.00 90.38 73 SER A CA 1
ATOM 560 C C . SER A 1 73 ? -6.999 -6.051 5.843 1.00 90.38 73 SER A C 1
ATOM 562 O O . SER A 1 73 ? -6.044 -5.548 6.430 1.00 90.38 73 SER A O 1
ATOM 564 N N . LEU A 1 74 ? -6.865 -6.541 4.605 1.00 92.44 74 LEU A N 1
ATOM 565 C CA . LEU A 1 74 ? -5.604 -6.494 3.868 1.00 92.44 74 LEU A CA 1
ATOM 566 C C . LEU A 1 74 ? -5.458 -5.216 3.033 1.00 92.44 74 LEU A C 1
ATOM 568 O O . LEU A 1 74 ? -6.342 -4.829 2.265 1.00 92.44 74 LEU A O 1
ATOM 572 N N . LEU A 1 75 ? -4.276 -4.611 3.121 1.00 92.50 75 LEU A N 1
ATOM 573 C CA . LEU A 1 75 ? -3.791 -3.578 2.216 1.00 92.50 75 LEU A CA 1
ATOM 574 C C . LEU A 1 75 ? -2.775 -4.190 1.248 1.00 92.50 75 LEU A C 1
ATOM 576 O O . LEU A 1 75 ? -1.685 -4.608 1.647 1.00 92.50 75 LEU A O 1
ATOM 580 N N . TYR A 1 76 ? -3.117 -4.204 -0.036 1.00 93.62 76 TYR A N 1
ATOM 581 C CA . TYR A 1 76 ? -2.212 -4.586 -1.114 1.00 93.62 76 TYR A CA 1
ATOM 582 C C . TYR A 1 76 ? -1.364 -3.380 -1.488 1.00 93.62 76 TYR A C 1
ATOM 584 O O . TYR A 1 76 ? -1.900 -2.325 -1.811 1.00 93.62 76 TYR A O 1
ATOM 592 N N . MET A 1 77 ? -0.048 -3.532 -1.468 1.00 91.50 77 MET A N 1
ATOM 593 C CA . MET A 1 77 ? 0.909 -2.452 -1.680 1.00 91.50 77 MET A CA 1
ATOM 594 C C . MET A 1 77 ? 1.923 -2.866 -2.732 1.00 91.50 77 MET A C 1
ATOM 596 O O . MET A 1 77 ? 2.667 -3.822 -2.534 1.00 91.50 77 MET A O 1
ATOM 600 N N . ALA A 1 78 ? 1.979 -2.138 -3.838 1.00 90.38 78 ALA A N 1
ATOM 601 C CA . ALA A 1 78 ? 2.891 -2.421 -4.933 1.00 90.38 78 ALA A CA 1
ATOM 602 C C . ALA A 1 78 ? 3.974 -1.343 -5.022 1.00 90.38 78 ALA A C 1
ATOM 604 O O . ALA A 1 78 ? 3.701 -0.142 -4.939 1.00 90.38 78 ALA A O 1
ATOM 605 N N . GLY A 1 79 ? 5.216 -1.771 -5.209 1.00 87.31 79 GLY A N 1
ATOM 606 C CA . GLY A 1 79 ? 6.369 -0.893 -5.372 1.00 87.31 79 GLY A CA 1
ATOM 607 C C . GLY A 1 79 ? 7.438 -1.533 -6.243 1.00 87.31 79 GLY A C 1
ATO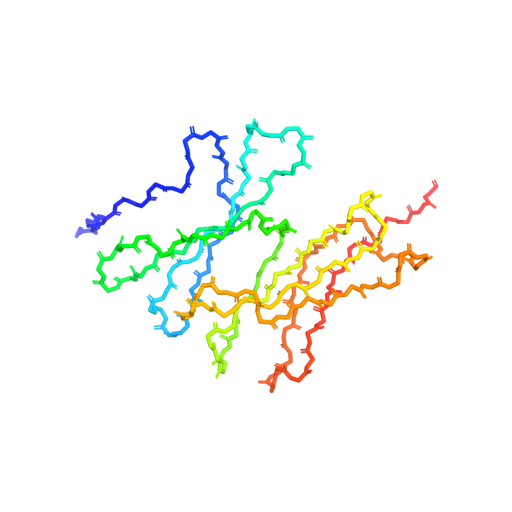M 608 O O . GLY A 1 79 ? 7.431 -2.742 -6.474 1.00 87.31 79 GLY A O 1
ATOM 609 N N . LYS A 1 80 ? 8.379 -0.724 -6.734 1.00 82.44 80 LYS A N 1
ATOM 610 C CA . LYS A 1 80 ? 9.559 -1.263 -7.415 1.00 82.44 80 LYS A CA 1
ATOM 611 C C . LYS A 1 80 ? 10.452 -2.002 -6.423 1.00 82.44 80 LYS A C 1
ATOM 613 O O . LYS A 1 80 ? 10.660 -1.551 -5.294 1.00 82.44 80 LYS A O 1
ATOM 618 N N . GLN A 1 81 ? 11.026 -3.114 -6.866 1.00 81.12 81 GLN A N 1
ATOM 619 C CA . GLN A 1 81 ? 12.090 -3.782 -6.124 1.00 81.12 81 GLN A CA 1
ATOM 620 C C . GLN A 1 81 ? 13.343 -2.894 -6.052 1.00 81.12 81 GLN A C 1
ATOM 622 O O . GLN A 1 81 ? 13.496 -1.913 -6.788 1.00 81.12 81 GLN A O 1
ATOM 627 N N . LYS A 1 82 ? 14.275 -3.240 -5.155 1.00 73.56 82 LYS A N 1
ATOM 628 C CA . LYS A 1 82 ? 15.559 -2.533 -5.042 1.00 73.56 82 LYS A CA 1
ATOM 629 C C . LYS A 1 82 ? 16.264 -2.532 -6.406 1.00 73.56 82 LYS A C 1
ATOM 631 O O . LYS A 1 82 ? 16.291 -3.554 -7.082 1.00 73.56 82 LYS A O 1
ATOM 636 N N . TYR A 1 83 ? 16.835 -1.390 -6.789 1.00 68.19 83 TYR A N 1
ATOM 637 C CA . TYR A 1 83 ? 17.492 -1.181 -8.090 1.00 68.19 83 TYR A CA 1
ATOM 638 C C . TYR A 1 83 ? 16.561 -1.228 -9.316 1.00 68.19 83 TYR A C 1
ATOM 640 O O . TYR A 1 83 ? 17.049 -1.300 -10.437 1.00 68.19 83 TYR A O 1
ATOM 648 N N . GLY A 1 84 ? 15.238 -1.171 -9.122 1.00 66.25 84 GLY A N 1
ATOM 649 C CA . GLY A 1 84 ? 14.266 -1.048 -10.214 1.00 66.25 84 GLY A CA 1
ATOM 650 C C . GLY A 1 84 ? 14.030 -2.322 -11.029 1.00 66.25 84 GLY A C 1
ATOM 651 O O . GLY A 1 84 ? 13.347 -2.256 -12.045 1.00 66.25 84 GLY A O 1
ATOM 652 N N . ARG A 1 85 ? 14.565 -3.469 -10.593 1.00 72.50 85 ARG A N 1
ATOM 653 C CA . ARG A 1 85 ? 14.468 -4.764 -11.284 1.00 72.50 85 ARG A CA 1
ATOM 654 C C . ARG A 1 85 ? 13.193 -5.509 -10.890 1.00 72.50 85 ARG A C 1
ATOM 656 O O . ARG A 1 85 ? 13.220 -6.396 -10.043 1.00 72.50 85 ARG A O 1
ATOM 663 N N . GLY A 1 86 ? 12.065 -5.075 -11.439 1.00 83.12 86 GLY A N 1
ATOM 664 C CA . GLY A 1 86 ? 10.760 -5.696 -11.214 1.00 83.12 86 GLY A CA 1
ATOM 665 C C . GLY A 1 86 ? 9.949 -5.091 -10.065 1.00 83.12 86 GLY A C 1
ATOM 666 O O . GLY A 1 86 ? 10.245 -4.011 -9.539 1.00 83.12 86 GLY A O 1
ATOM 667 N N . ILE A 1 87 ? 8.889 -5.802 -9.678 1.00 86.75 87 ILE A N 1
ATOM 668 C CA . ILE A 1 87 ? 7.835 -5.331 -8.770 1.00 86.75 87 ILE A CA 1
ATOM 669 C C . ILE A 1 87 ? 7.787 -6.198 -7.513 1.00 86.75 87 ILE A C 1
ATOM 671 O O . ILE A 1 87 ? 7.877 -7.422 -7.591 1.00 86.75 87 ILE A O 1
ATOM 675 N N . SER A 1 88 ? 7.641 -5.553 -6.356 1.00 88.19 88 SER A N 1
ATOM 676 C CA . SER A 1 88 ? 7.253 -6.193 -5.100 1.00 88.19 88 SER A CA 1
ATOM 677 C C . SER A 1 88 ? 5.799 -5.854 -4.779 1.00 88.19 88 SER A C 1
ATOM 679 O O . SER A 1 88 ? 5.381 -4.700 -4.907 1.00 88.19 88 SER A O 1
ATOM 681 N N . LEU A 1 89 ? 5.042 -6.861 -4.355 1.00 90.19 89 LEU A N 1
ATOM 682 C CA . LEU A 1 89 ? 3.686 -6.757 -3.837 1.00 90.19 89 LEU A CA 1
ATOM 683 C C . LEU A 1 89 ? 3.683 -7.209 -2.372 1.00 90.19 89 LEU A C 1
ATOM 685 O O . LEU A 1 89 ? 3.816 -8.396 -2.072 1.00 90.19 89 LEU A O 1
ATOM 689 N N . GLY A 1 90 ? 3.519 -6.257 -1.460 1.00 90.69 90 GLY A N 1
ATOM 690 C CA . GLY A 1 90 ? 3.306 -6.502 -0.038 1.00 90.69 90 GLY A CA 1
ATOM 691 C C . GLY A 1 90 ? 1.819 -6.592 0.294 1.00 90.69 90 GLY A C 1
ATOM 692 O O . GLY A 1 90 ? 1.023 -5.791 -0.193 1.00 90.69 90 GLY A O 1
ATOM 693 N N . LEU A 1 91 ? 1.446 -7.550 1.136 1.00 92.25 91 LEU A N 1
ATOM 694 C CA . LEU A 1 91 ? 0.122 -7.666 1.742 1.00 92.25 91 LEU A CA 1
ATOM 695 C C . LEU A 1 91 ? 0.279 -7.342 3.223 1.00 92.25 91 LEU A C 1
ATOM 697 O O . LEU A 1 91 ? 0.916 -8.098 3.960 1.00 92.25 91 LEU A O 1
ATOM 701 N N . LEU A 1 92 ? -0.268 -6.208 3.641 1.00 90.69 92 LEU A N 1
ATOM 702 C CA . LEU A 1 92 ? -0.258 -5.768 5.029 1.00 90.69 92 LEU A CA 1
ATOM 703 C C . LEU A 1 92 ? -1.603 -6.058 5.673 1.00 90.69 92 LEU A C 1
ATOM 705 O O . LEU A 1 92 ? -2.629 -5.630 5.158 1.00 90.69 92 LEU A O 1
ATOM 709 N N . ASP A 1 93 ? -1.574 -6.734 6.812 1.00 91.06 93 ASP A N 1
ATOM 710 C CA . ASP A 1 93 ? -2.720 -6.829 7.701 1.00 91.06 93 ASP A CA 1
ATOM 711 C C . ASP A 1 93 ? -2.844 -5.511 8.476 1.00 91.06 93 ASP A C 1
ATOM 713 O O . ASP A 1 93 ? -1.937 -5.093 9.205 1.00 91.06 93 ASP A O 1
ATOM 717 N N . ILE A 1 94 ? -3.951 -4.809 8.241 1.00 89.56 94 ILE A N 1
ATOM 718 C CA . ILE A 1 94 ? -4.240 -3.504 8.832 1.00 89.56 94 ILE A CA 1
ATOM 719 C C . ILE A 1 94 ? -4.585 -3.654 10.315 1.00 89.56 94 ILE A C 1
ATOM 721 O O . ILE A 1 94 ? -4.273 -2.761 11.104 1.00 89.56 94 ILE A O 1
ATOM 725 N N . ASP A 1 95 ? -5.198 -4.764 10.725 1.00 88.06 95 ASP A N 1
ATOM 726 C CA . ASP A 1 95 ? -5.642 -4.975 12.102 1.00 88.06 95 ASP A CA 1
ATOM 727 C C . ASP A 1 95 ? -4.450 -5.206 13.024 1.00 88.06 95 ASP A C 1
ATOM 729 O O . ASP A 1 95 ? -4.410 -4.667 14.130 1.00 88.06 95 ASP A O 1
ATOM 733 N N . THR A 1 96 ? -3.438 -5.929 12.558 1.00 87.19 96 THR A N 1
ATOM 734 C CA . THR A 1 96 ? -2.201 -6.175 13.313 1.00 87.19 96 THR A CA 1
ATOM 735 C C . THR A 1 96 ? -1.089 -5.176 13.000 1.00 87.19 96 THR A C 1
ATOM 737 O O . THR A 1 96 ? -0.072 -5.167 13.695 1.00 87.19 96 THR A O 1
ATOM 740 N N . CYS A 1 97 ? -1.255 -4.348 11.963 1.00 84.44 97 CYS A N 1
ATOM 741 C CA . CYS A 1 97 ? -0.189 -3.533 11.384 1.00 84.44 97 CYS A CA 1
ATOM 742 C C . CYS A 1 97 ? 1.067 -4.374 11.088 1.00 84.44 97 CYS A C 1
ATOM 744 O O . CYS A 1 97 ? 2.178 -3.951 11.407 1.00 84.44 97 CYS A O 1
ATOM 746 N N . SER A 1 98 ? 0.913 -5.567 10.502 1.00 86.19 98 SER A N 1
ATOM 747 C CA . SER A 1 98 ? 2.035 -6.456 10.174 1.00 86.19 98 SER A CA 1
ATOM 748 C C . SER A 1 98 ? 2.008 -6.926 8.721 1.00 86.19 98 SER A C 1
ATOM 750 O O . SER A 1 98 ? 0.954 -7.115 8.114 1.00 86.19 98 SER A O 1
ATOM 752 N N . LEU A 1 99 ? 3.193 -7.088 8.123 1.00 87.00 99 LEU A N 1
ATOM 753 C CA . LEU A 1 99 ? 3.314 -7.593 6.756 1.00 87.00 99 LEU A CA 1
ATOM 754 C C . LEU 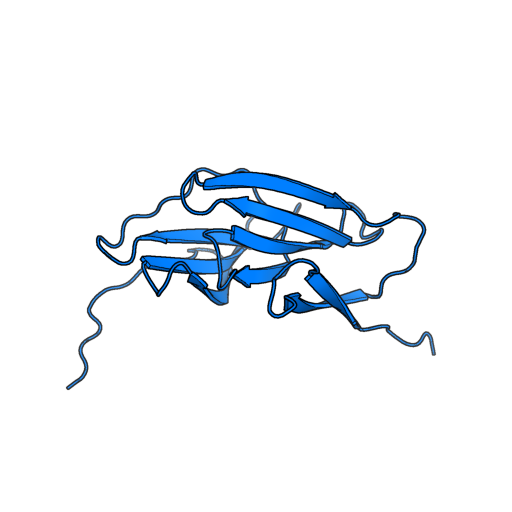A 1 99 ? 2.999 -9.093 6.755 1.00 87.00 99 LEU A C 1
ATOM 756 O O . LEU A 1 99 ? 3.819 -9.901 7.184 1.00 87.00 99 LEU A O 1
ATOM 760 N N . ALA A 1 100 ? 1.814 -9.455 6.269 1.00 88.88 100 ALA A N 1
ATOM 761 C CA . ALA A 1 100 ? 1.365 -10.838 6.183 1.00 88.88 100 ALA A CA 1
ATOM 762 C C . ALA A 1 100 ? 2.127 -11.612 5.100 1.00 88.88 100 ALA A C 1
ATOM 764 O O . ALA A 1 100 ? 2.443 -12.790 5.270 1.00 88.88 100 ALA A O 1
ATOM 765 N N . ARG A 1 101 ? 2.427 -10.958 3.968 1.00 90.00 101 ARG A N 1
ATOM 766 C CA . ARG A 1 101 ? 3.155 -11.577 2.853 1.00 90.00 101 ARG A CA 1
ATOM 767 C C . ARG A 1 101 ? 3.876 -10.546 1.993 1.00 90.00 101 ARG A C 1
ATOM 769 O O . ARG A 1 101 ? 3.401 -9.428 1.832 1.00 90.00 101 ARG A O 1
ATOM 776 N N . GLU A 1 102 ? 4.977 -10.956 1.373 1.00 89.62 102 GLU A N 1
ATOM 777 C CA . GLU A 1 102 ? 5.620 -10.231 0.275 1.00 89.62 102 GLU A CA 1
ATOM 778 C C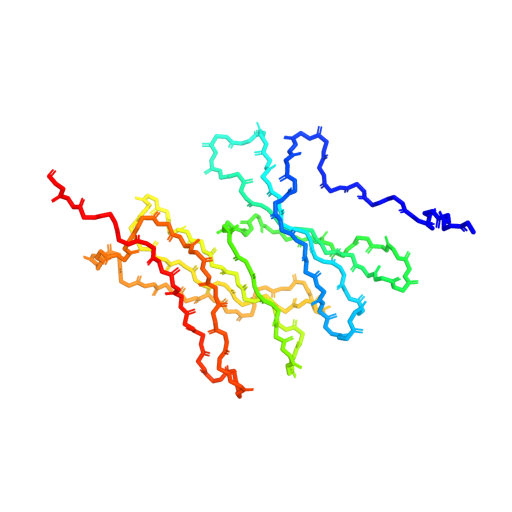 . GLU A 1 102 ? 5.789 -11.180 -0.917 1.00 89.62 102 GLU A C 1
ATOM 780 O O . GLU A 1 102 ? 6.217 -12.324 -0.756 1.00 89.62 102 GLU A O 1
ATOM 785 N N . LEU A 1 103 ? 5.440 -10.712 -2.111 1.00 88.81 103 LEU A N 1
ATOM 786 C CA . LEU A 1 103 ? 5.633 -11.410 -3.376 1.00 88.81 103 LEU A CA 1
ATOM 787 C C . LEU A 1 103 ? 6.515 -10.550 -4.273 1.00 88.81 103 LEU A C 1
ATOM 789 O O . LEU A 1 103 ? 6.284 -9.353 -4.403 1.00 88.81 103 LEU A O 1
ATOM 793 N N . LYS A 1 104 ? 7.514 -11.159 -4.905 1.00 88.38 104 LYS A N 1
ATOM 794 C CA . LYS A 1 104 ? 8.441 -10.473 -5.806 1.00 88.38 104 LYS A CA 1
ATOM 795 C C . LYS A 1 104 ? 8.338 -11.096 -7.179 1.00 88.38 104 LYS A C 1
ATOM 797 O O . LYS A 1 104 ? 8.299 -12.319 -7.298 1.00 88.38 104 LYS A O 1
ATOM 802 N N . SER A 1 105 ? 8.276 -10.253 -8.197 1.00 86.56 105 SER A N 1
ATOM 803 C CA . SER A 1 105 ? 8.466 -10.704 -9.566 1.00 86.56 105 SER A CA 1
ATOM 804 C C . SER A 1 105 ? 9.903 -11.176 -9.785 1.00 86.56 105 SER A C 1
ATOM 806 O O . SER A 1 105 ? 10.811 -10.798 -9.039 1.00 86.56 105 SER A O 1
ATOM 808 N N . ASP A 1 106 ? 10.107 -11.941 -10.853 1.00 83.88 106 ASP A N 1
ATOM 809 C CA . ASP A 1 106 ? 11.443 -12.218 -11.369 1.00 83.88 106 ASP A CA 1
ATOM 810 C C . ASP A 1 106 ? 12.152 -10.881 -11.702 1.00 83.88 106 ASP A C 1
ATOM 812 O O . ASP A 1 106 ? 11.547 -10.035 -12.376 1.00 83.88 106 ASP A O 1
ATOM 816 N N . PRO A 1 107 ? 13.371 -10.635 -11.185 1.00 77.75 107 PRO A N 1
ATOM 817 C CA . PRO A 1 107 ? 14.114 -9.405 -11.445 1.00 77.75 107 PRO A CA 1
ATOM 818 C C . PRO A 1 107 ? 14.622 -9.276 -12.886 1.00 77.75 107 PRO A C 1
ATOM 820 O O . PRO A 1 107 ? 14.920 -8.159 -13.312 1.00 77.75 107 PRO A O 1
ATOM 823 N N . ASP A 1 108 ? 14.727 -10.382 -13.624 1.00 80.06 108 ASP A N 1
ATOM 824 C CA . ASP A 1 108 ? 15.218 -10.407 -15.004 1.00 80.06 108 ASP A CA 1
ATOM 825 C C . ASP A 1 108 ? 14.083 -10.210 -16.021 1.00 80.06 108 ASP A C 1
ATOM 827 O O . ASP A 1 108 ? 14.321 -9.976 -17.207 1.00 80.06 108 ASP A O 1
ATOM 831 N N . THR A 1 109 ? 12.829 -10.239 -15.561 1.00 75.94 109 THR A N 1
ATOM 832 C CA . THR A 1 109 ? 11.675 -9.882 -16.386 1.00 75.94 109 THR A CA 1
ATOM 833 C C . THR A 1 109 ? 11.501 -8.364 -16.406 1.00 75.94 109 THR A C 1
ATOM 835 O O . THR A 1 109 ? 11.347 -7.727 -15.362 1.00 75.94 109 THR A O 1
ATOM 838 N N . SER A 1 110 ? 11.482 -7.768 -17.601 1.00 74.31 110 SER A N 1
ATOM 839 C CA . SER A 1 110 ? 11.115 -6.358 -17.770 1.00 74.31 110 SER A CA 1
ATOM 840 C C . SER A 1 110 ? 9.613 -6.189 -17.535 1.00 74.31 110 SER A C 1
ATOM 842 O O . SER A 1 110 ? 8.805 -6.719 -18.293 1.00 74.31 110 SER A O 1
ATOM 844 N N . ILE A 1 111 ? 9.229 -5.484 -16.467 1.00 73.81 111 ILE A N 1
ATOM 845 C CA . ILE A 1 111 ? 7.824 -5.291 -16.067 1.00 73.81 111 ILE A CA 1
ATOM 846 C C . ILE A 1 111 ? 7.533 -3.794 -15.987 1.00 73.81 111 ILE A C 1
ATOM 848 O O . ILE A 1 111 ? 7.259 -3.257 -14.916 1.00 73.81 111 ILE A O 1
ATOM 852 N N . GLY A 1 112 ? 7.636 -3.121 -17.135 1.00 73.50 112 GLY A N 1
ATOM 853 C CA . GLY A 1 112 ? 7.340 -1.697 -17.291 1.00 73.50 112 GLY A CA 1
ATOM 854 C C . GLY A 1 112 ? 8.087 -0.759 -16.331 1.00 73.50 112 GLY A C 1
ATOM 855 O O . GLY A 1 112 ? 8.872 -1.155 -15.469 1.00 73.50 112 GLY A O 1
ATOM 856 N N . ASP A 1 113 ? 7.820 0.534 -16.470 1.00 71.75 113 ASP A N 1
ATOM 857 C CA . ASP A 1 113 ? 8.543 1.561 -15.719 1.00 71.75 113 ASP A CA 1
ATOM 858 C C . ASP A 1 113 ? 7.738 2.177 -14.584 1.00 71.75 113 ASP A C 1
ATOM 860 O O . ASP A 1 113 ? 8.323 2.680 -13.627 1.00 71.75 113 ASP A O 1
ATOM 864 N N . GLU A 1 114 ? 6.411 2.143 -14.631 1.00 83.44 114 GLU A N 1
ATOM 865 C CA . GLU A 1 114 ? 5.592 2.778 -13.600 1.00 83.44 114 GLU A CA 1
ATOM 866 C C . GLU A 1 114 ? 4.376 1.924 -13.267 1.00 83.44 114 GLU A C 1
ATOM 868 O O . GLU A 1 114 ? 3.636 1.501 -14.155 1.00 83.44 114 GLU A O 1
ATOM 873 N N . ILE A 1 115 ? 4.154 1.687 -11.974 1.00 87.31 115 ILE A N 1
ATOM 874 C CA . ILE A 1 115 ? 2.964 0.996 -11.478 1.00 87.31 115 ILE A CA 1
ATOM 875 C C . ILE A 1 115 ? 1.806 1.992 -11.506 1.00 87.31 115 ILE A C 1
ATOM 877 O O . ILE A 1 115 ? 1.831 2.994 -10.795 1.00 87.31 115 ILE A O 1
ATOM 881 N N . ARG A 1 116 ? 0.777 1.710 -12.306 1.00 89.50 116 ARG A N 1
ATOM 882 C CA . ARG A 1 116 ? -0.389 2.593 -12.470 1.00 89.50 116 ARG A CA 1
ATOM 883 C C . ARG A 1 116 ? -1.593 2.169 -11.654 1.00 89.50 116 ARG A C 1
ATOM 885 O O . ARG A 1 116 ? -2.410 3.011 -11.286 1.00 89.50 116 ARG A O 1
ATOM 892 N N . ARG A 1 117 ? -1.760 0.865 -11.421 1.00 90.88 117 ARG A N 1
ATOM 893 C CA . ARG A 1 117 ? -2.940 0.344 -10.726 1.00 90.88 117 ARG A CA 1
ATOM 894 C C . ARG A 1 117 ? -2.690 -1.030 -10.123 1.00 90.88 117 ARG A C 1
ATOM 896 O O . ARG A 1 117 ? -1.981 -1.848 -10.702 1.00 90.88 117 ARG A O 1
ATOM 903 N N . ILE A 1 118 ? -3.351 -1.283 -9.001 1.00 93.69 118 ILE A N 1
ATOM 904 C CA . ILE A 1 118 ? -3.588 -2.623 -8.467 1.00 93.69 118 ILE A CA 1
ATOM 905 C C . ILE A 1 118 ? -5.066 -2.924 -8.711 1.00 93.69 118 ILE A C 1
ATOM 907 O O . ILE A 1 118 ? -5.924 -2.129 -8.328 1.00 93.69 118 ILE A O 1
ATOM 911 N N . ILE A 1 119 ? -5.361 -4.028 -9.390 1.00 94.44 119 ILE A N 1
ATOM 912 C CA . ILE A 1 119 ? -6.727 -4.484 -9.653 1.00 94.44 119 ILE A CA 1
ATOM 913 C C . ILE A 1 119 ? -6.917 -5.801 -8.918 1.00 94.44 119 ILE A C 1
ATOM 915 O O . ILE A 1 119 ? -6.275 -6.800 -9.242 1.00 94.44 119 ILE A O 1
ATOM 919 N N . LEU A 1 120 ? -7.806 -5.804 -7.933 1.00 93.81 120 LEU A N 1
ATOM 920 C CA . LEU A 1 120 ? -8.205 -7.021 -7.244 1.00 93.81 120 LEU A CA 1
ATOM 921 C C . LEU A 1 120 ? -9.365 -7.662 -8.007 1.00 93.81 120 LEU A C 1
ATOM 923 O O . LEU A 1 120 ? -10.311 -6.991 -8.422 1.00 93.81 120 LEU A O 1
ATOM 927 N N . THR A 1 121 ? -9.277 -8.971 -8.225 1.00 93.19 121 THR A N 1
ATOM 928 C CA . THR A 1 121 ? -10.421 -9.750 -8.721 1.00 93.19 121 THR A CA 1
ATOM 929 C C . THR A 1 121 ? -11.560 -9.726 -7.702 1.00 93.19 121 THR A C 1
ATOM 931 O O . THR A 1 121 ? -11.327 -9.511 -6.519 1.00 93.19 121 THR A O 1
ATOM 934 N N . LYS A 1 122 ? -12.807 -9.963 -8.131 1.00 90.38 122 LYS A N 1
ATOM 935 C CA . LYS A 1 122 ? -13.990 -9.882 -7.246 1.00 90.38 122 LYS A CA 1
ATOM 936 C C . LYS A 1 122 ? -13.879 -10.767 -5.994 1.00 90.38 122 LYS A C 1
ATOM 938 O O . LYS A 1 122 ? -14.347 -10.394 -4.926 1.00 90.38 122 LYS A O 1
ATOM 943 N N . ASN A 1 123 ? -13.291 -11.950 -6.142 1.00 91.75 123 ASN A N 1
ATOM 944 C CA . ASN A 1 123 ? -13.026 -12.888 -5.050 1.00 91.75 123 ASN A CA 1
ATOM 945 C C . ASN A 1 123 ? -11.610 -12.742 -4.466 1.00 91.75 123 ASN A C 1
ATOM 947 O O . ASN A 1 123 ? -11.202 -13.573 -3.663 1.00 91.75 123 ASN A O 1
ATOM 951 N N . GLU A 1 124 ? -10.851 -11.744 -4.925 1.00 91.00 124 GLU A N 1
ATOM 952 C CA . GLU A 1 124 ? -9.499 -11.375 -4.488 1.00 91.00 124 GLU A CA 1
ATOM 953 C C . GLU A 1 124 ? -8.480 -12.519 -4.496 1.00 91.00 124 GLU A C 1
ATOM 955 O O . GLU A 1 124 ? -7.422 -12.445 -3.875 1.00 91.00 124 GLU A O 1
ATOM 960 N N . THR A 1 125 ? -8.768 -13.573 -5.260 1.00 89.75 125 THR A N 1
ATOM 961 C CA . THR A 1 125 ? -7.849 -14.701 -5.453 1.00 89.75 125 THR A CA 1
ATOM 962 C C . THR A 1 125 ? -6.629 -14.269 -6.262 1.00 89.75 125 THR A C 1
ATOM 964 O O . THR A 1 125 ? -5.535 -14.800 -6.083 1.00 89.75 125 THR A O 1
ATOM 967 N N . TYR A 1 126 ? -6.809 -13.264 -7.121 1.00 91.00 126 TYR A N 1
ATOM 968 C CA . TYR A 1 126 ? -5.746 -12.643 -7.897 1.00 91.00 126 TYR A CA 1
ATOM 969 C C . TYR A 1 126 ? -5.707 -11.133 -7.673 1.00 91.00 126 TYR A C 1
ATOM 971 O O . TYR A 1 126 ? -6.751 -10.467 -7.660 1.00 91.00 126 TYR A O 1
ATOM 979 N N . ALA A 1 127 ? -4.484 -10.611 -7.587 1.00 92.12 127 ALA A N 1
ATOM 980 C CA . ALA A 1 127 ? -4.164 -9.197 -7.689 1.00 92.12 127 ALA A CA 1
ATOM 981 C C . ALA A 1 127 ? -3.361 -8.977 -8.978 1.00 92.12 127 ALA A C 1
ATOM 983 O O . ALA A 1 127 ? -2.297 -9.565 -9.164 1.00 92.12 127 ALA A O 1
ATOM 984 N N . LEU A 1 128 ? -3.886 -8.147 -9.873 1.00 92.94 128 LEU A N 1
ATOM 985 C CA . LEU A 1 128 ? -3.241 -7.775 -11.126 1.00 92.94 128 LEU A CA 1
ATOM 986 C C . LEU A 1 128 ? -2.547 -6.429 -10.934 1.00 92.94 128 LEU A C 1
ATOM 988 O O . LEU A 1 128 ? -3.165 -5.467 -10.472 1.00 92.94 128 LEU A O 1
ATOM 992 N N . ILE A 1 129 ? -1.272 -6.355 -11.304 1.00 91.00 129 ILE A N 1
ATOM 993 C CA . ILE A 1 129 ? -0.492 -5.120 -11.238 1.00 91.00 129 ILE A CA 1
ATOM 994 C C . ILE A 1 129 ? -0.353 -4.573 -12.653 1.00 91.00 129 ILE A C 1
ATOM 996 O O . ILE A 1 129 ? 0.281 -5.192 -13.502 1.00 91.00 129 ILE A O 1
ATOM 1000 N N . ALA A 1 130 ? -0.988 -3.431 -12.910 1.00 90.31 130 ALA A N 1
ATOM 1001 C CA . ALA A 1 130 ? -0.922 -2.766 -14.202 1.00 90.31 130 ALA A CA 1
ATOM 1002 C C . ALA A 1 130 ? 0.245 -1.779 -14.221 1.00 90.31 130 ALA A C 1
ATOM 1004 O O . ALA A 1 130 ? 0.317 -0.874 -13.379 1.00 90.31 130 ALA A O 1
ATOM 1005 N N . CYS A 1 131 ? 1.114 -1.930 -15.215 1.00 87.75 131 CYS A N 1
ATOM 1006 C CA . CYS A 1 131 ? 2.293 -1.100 -15.413 1.00 87.75 131 CYS A CA 1
ATOM 1007 C C . CYS A 1 131 ? 2.253 -0.419 -16.776 1.00 87.75 131 CYS A C 1
ATOM 1009 O O . CYS A 1 131 ? 1.704 -0.971 -17.726 1.00 87.75 131 CYS A O 1
ATOM 1011 N N . THR A 1 132 ? 2.826 0.780 -16.881 1.00 84.75 132 THR A N 1
ATOM 1012 C CA . THR A 1 132 ? 3.109 1.369 -18.195 1.00 84.75 132 THR A CA 1
ATOM 1013 C C . THR A 1 132 ? 4.398 0.799 -18.750 1.00 84.75 132 THR A C 1
ATOM 1015 O O . THR A 1 132 ? 5.440 0.876 -18.097 1.00 84.75 132 THR A O 1
ATOM 1018 N N . GLU A 1 133 ? 4.326 0.286 -19.970 1.00 72.12 133 GLU A N 1
ATOM 1019 C CA . GLU A 1 133 ? 5.495 0.073 -20.813 1.00 72.12 133 GLU A CA 1
ATOM 1020 C C . GLU A 1 133 ? 5.842 1.402 -21.485 1.00 72.12 133 GLU A C 1
ATOM 1022 O O . GLU A 1 133 ? 4.988 2.030 -22.116 1.00 72.12 133 GLU A O 1
ATOM 1027 N N . HIS A 1 134 ? 7.085 1.856 -21.345 1.00 63.84 134 HIS A N 1
ATOM 1028 C CA . HIS A 1 134 ? 7.608 2.833 -22.284 1.00 63.84 134 HIS A CA 1
ATOM 1029 C C . HIS A 1 134 ? 8.068 2.077 -23.525 1.00 63.84 134 HIS A C 1
ATOM 1031 O O . HIS A 1 134 ? 8.962 1.236 -23.456 1.00 63.84 134 HIS A O 1
ATOM 1037 N N . ALA A 1 135 ? 7.441 2.366 -24.666 1.00 55.75 135 ALA A N 1
ATOM 1038 C CA . ALA A 1 135 ? 7.982 1.942 -25.945 1.00 55.75 135 ALA A CA 1
ATOM 1039 C C . ALA A 1 135 ? 9.352 2.608 -26.103 1.00 55.75 135 ALA A C 1
ATOM 1041 O O . ALA A 1 135 ? 9.451 3.835 -26.095 1.00 55.75 135 ALA A O 1
ATOM 1042 N N . THR A 1 136 ? 10.407 1.805 -26.207 1.00 55.16 136 THR A N 1
ATOM 1043 C CA . THR A 1 136 ? 11.719 2.288 -26.632 1.00 55.16 136 THR A CA 1
ATOM 1044 C C . THR A 1 136 ? 11.585 2.742 -28.083 1.00 55.16 136 THR A C 1
ATOM 1046 O O . THR A 1 136 ? 11.571 1.906 -28.986 1.00 55.16 136 THR A O 1
ATOM 1049 N N . THR A 1 137 ? 11.385 4.041 -28.298 1.00 43.72 137 THR A N 1
ATOM 1050 C CA . THR A 1 137 ? 11.595 4.680 -29.605 1.00 43.72 137 THR A CA 1
ATOM 1051 C C . THR A 1 137 ? 13.077 4.805 -29.889 1.00 43.72 137 THR A C 1
ATOM 1053 O O . THR A 1 137 ? 13.785 5.248 -28.954 1.00 43.72 137 THR A O 1
#

Radius of gyration: 15.8 Å; chains: 1; bounding box: 40×39×47 Å